Protein AF-A0A9W6ETC2-F1 (afdb_monomer)

Sequence (173 aa):
MNNAYLINWLELVKLFLMQAMRKPNNKAFLSVMLRPLELLHLDFLNFRANSIYRVKHNSQIVYMEAMLNDLFDPLERRIRIVNTEFKQPVYFYEPLENREVYHYEPEDNDPVHYYEPDDIVGDGVDFSVCVPPQLQPEGETAETAILTRMRGEIDYYKLYSKNYNILWVQVNN

Radius of gyration: 28.39 Å; Cα contacts (8 Å, |Δi|>4): 135; chains: 1; bounding box: 71×38×88 Å

Structure (mmCIF, N/CA/C/O backbone):
data_AF-A0A9W6ETC2-F1
#
_entry.id   AF-A0A9W6ETC2-F1
#
loop_
_atom_site.group_PDB
_atom_site.id
_atom_site.type_symbol
_atom_site.label_atom_id
_atom_site.label_alt_id
_atom_site.label_comp_id
_atom_site.label_asym_id
_atom_site.label_entity_id
_atom_site.label_seq_id
_atom_site.pdbx_PDB_ins_code
_atom_site.Cartn_x
_atom_site.Cartn_y
_atom_site.Cartn_z
_atom_site.occupancy
_atom_site.B_iso_or_equiv
_atom_site.auth_seq_id
_atom_site.auth_comp_id
_atom_site.auth_asym_id
_atom_site.auth_atom_id
_atom_site.pdbx_PDB_model_num
ATOM 1 N N . MET A 1 1 ? -12.998 -20.829 12.710 1.00 45.88 1 MET A N 1
ATOM 2 C CA . MET A 1 1 ? -12.210 -20.373 13.881 1.00 45.88 1 MET A CA 1
ATOM 3 C C . MET A 1 1 ? -11.884 -18.872 13.770 1.00 45.88 1 MET A C 1
ATOM 5 O O . MET A 1 1 ? -10.722 -18.525 13.648 1.00 45.88 1 MET A O 1
ATOM 9 N N . ASN A 1 2 ? -12.875 -17.964 13.785 1.00 59.72 2 ASN A N 1
ATO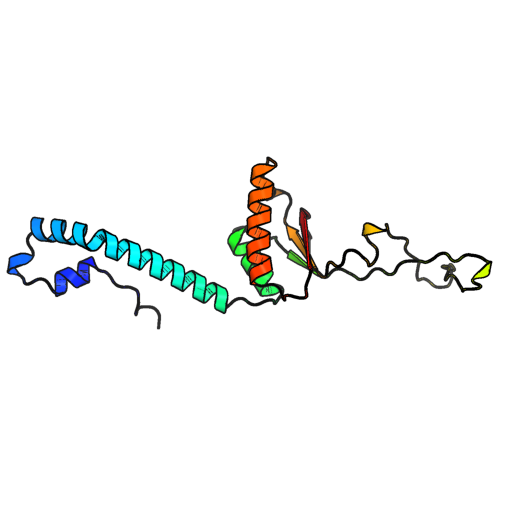M 10 C CA . ASN A 1 2 ? -12.628 -16.513 13.599 1.00 59.72 2 ASN A CA 1
ATOM 11 C C . ASN A 1 2 ? -13.217 -15.596 14.688 1.00 59.72 2 ASN A C 1
ATOM 13 O O . ASN A 1 2 ? -12.956 -14.399 14.662 1.00 59.72 2 ASN A O 1
ATOM 17 N N . ASN A 1 3 ? -13.944 -16.127 15.676 1.00 71.06 3 ASN A N 1
ATOM 18 C CA . ASN A 1 3 ? -14.681 -15.282 16.629 1.00 71.06 3 ASN A CA 1
ATOM 19 C C . ASN A 1 3 ? -13.974 -15.087 17.978 1.00 71.06 3 ASN A C 1
ATOM 21 O O . ASN A 1 3 ? -14.470 -14.335 18.804 1.00 71.06 3 ASN A O 1
ATOM 25 N N . ALA A 1 4 ? -12.823 -15.728 18.212 1.00 81.00 4 ALA A N 1
ATOM 26 C CA . ALA A 1 4 ? -12.145 -15.682 19.513 1.00 81.00 4 ALA A CA 1
ATOM 27 C C . ALA A 1 4 ? -11.726 -14.260 19.938 1.00 81.00 4 ALA A C 1
ATOM 29 O O . ALA A 1 4 ? -11.680 -13.967 21.126 1.00 81.00 4 ALA A O 1
ATOM 30 N N . TYR A 1 5 ? -11.452 -13.382 18.968 1.00 85.50 5 TYR A N 1
ATOM 31 C CA . TYR A 1 5 ? -11.037 -11.996 19.207 1.00 85.50 5 TYR A CA 1
ATOM 32 C C . TYR A 1 5 ? -12.173 -10.984 18.994 1.00 85.50 5 TYR A C 1
ATOM 34 O O . TYR A 1 5 ? -11.980 -9.797 19.204 1.00 85.50 5 TYR A O 1
ATOM 42 N N . LEU A 1 6 ? -13.370 -11.415 18.585 1.00 87.19 6 LEU A N 1
ATOM 43 C CA . LEU A 1 6 ? -14.512 -10.514 18.403 1.00 87.19 6 LEU A CA 1
ATOM 44 C C . LEU A 1 6 ?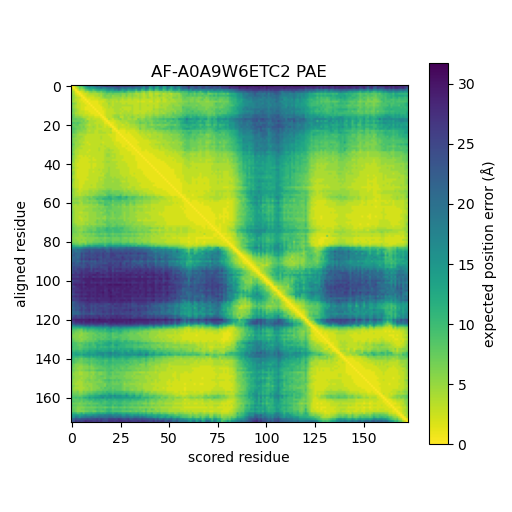 -15.240 -10.345 19.738 1.00 87.19 6 LEU A C 1
ATOM 46 O O . LEU A 1 6 ? -16.249 -10.991 20.010 1.00 87.19 6 LEU A O 1
ATOM 50 N N . ILE A 1 7 ? -14.676 -9.495 20.592 1.00 87.31 7 ILE A N 1
ATOM 51 C CA . ILE A 1 7 ? -15.168 -9.241 21.949 1.00 87.31 7 ILE A CA 1
ATOM 52 C C . ILE A 1 7 ? -15.996 -7.955 21.972 1.00 87.31 7 ILE A C 1
ATOM 54 O O . ILE A 1 7 ? -15.487 -6.871 21.684 1.00 87.31 7 ILE A O 1
ATOM 58 N N . ASN A 1 8 ? -17.259 -8.068 22.388 1.00 89.06 8 ASN A N 1
ATOM 59 C CA . ASN A 1 8 ? -18.095 -6.920 22.722 1.00 89.06 8 ASN A CA 1
ATOM 60 C C . ASN A 1 8 ? -17.873 -6.522 24.191 1.00 89.06 8 ASN A C 1
ATOM 62 O O . ASN A 1 8 ? -18.449 -7.114 25.108 1.00 89.06 8 ASN A O 1
ATOM 66 N N . TRP A 1 9 ? -17.029 -5.512 24.418 1.00 88.19 9 TRP A N 1
ATOM 67 C CA . TRP A 1 9 ? -16.649 -5.059 25.761 1.00 88.19 9 TRP A CA 1
ATOM 68 C C . TRP A 1 9 ? -17.837 -4.565 26.597 1.00 88.19 9 TRP A C 1
ATOM 70 O O . TRP A 1 9 ? -17.897 -4.828 27.800 1.00 88.19 9 TRP A O 1
ATOM 80 N N . LEU A 1 10 ? -18.823 -3.910 25.976 1.00 85.94 10 LEU A N 1
ATOM 81 C CA . LEU A 1 10 ? -20.012 -3.418 26.678 1.00 85.94 10 LEU A CA 1
ATOM 82 C C . LEU A 1 10 ? -20.909 -4.559 27.164 1.00 85.94 10 LEU A C 1
ATOM 84 O O . LEU A 1 10 ? -21.476 -4.479 28.255 1.00 85.94 10 LEU A O 1
ATOM 88 N N . GLU A 1 11 ? -21.066 -5.616 26.370 1.00 87.56 11 GLU A N 1
ATOM 89 C CA . GLU A 1 11 ? -21.804 -6.812 26.790 1.00 87.56 11 GLU A CA 1
ATOM 90 C C . GLU A 1 11 ? -21.058 -7.585 27.870 1.00 87.56 11 GLU A C 1
ATOM 92 O O . GLU A 1 11 ? -21.662 -7.976 28.870 1.00 87.56 11 GLU A O 1
ATOM 97 N N . LEU A 1 12 ? -19.741 -7.714 27.723 1.00 88.25 12 LEU A N 1
ATOM 98 C CA . LEU A 1 12 ? -18.886 -8.369 28.702 1.00 88.25 12 LEU A CA 1
ATOM 99 C C . LEU A 1 12 ? -19.005 -7.702 30.082 1.00 88.25 12 LEU A C 1
ATOM 101 O O . LEU A 1 12 ? -19.266 -8.371 31.081 1.00 88.25 12 LEU A O 1
ATOM 105 N N . VAL A 1 13 ? -18.933 -6.371 30.148 1.00 87.44 13 VAL A N 1
ATOM 106 C CA . VAL A 1 13 ? -19.087 -5.650 31.420 1.00 87.44 13 VAL A CA 1
ATOM 107 C C . VAL A 1 13 ? -20.505 -5.749 31.986 1.00 87.44 13 VAL A C 1
ATOM 109 O O . VAL A 1 13 ? -20.666 -5.867 33.200 1.00 87.44 13 VAL A O 1
ATOM 112 N N . LYS A 1 14 ? -21.549 -5.792 31.147 1.00 84.56 14 LYS A N 1
ATOM 113 C CA . LYS A 1 14 ? -22.926 -6.050 31.618 1.00 84.56 14 LYS A CA 1
ATOM 114 C C . LYS A 1 14 ? -23.069 -7.428 32.271 1.00 84.56 14 LYS A C 1
ATOM 116 O O . LYS A 1 14 ? -23.809 -7.533 33.252 1.00 84.56 14 LYS A O 1
ATOM 121 N N . LEU A 1 15 ? -22.391 -8.451 31.745 1.00 88.38 15 LEU A N 1
ATOM 122 C CA . LEU A 1 15 ? -22.406 -9.806 32.303 1.00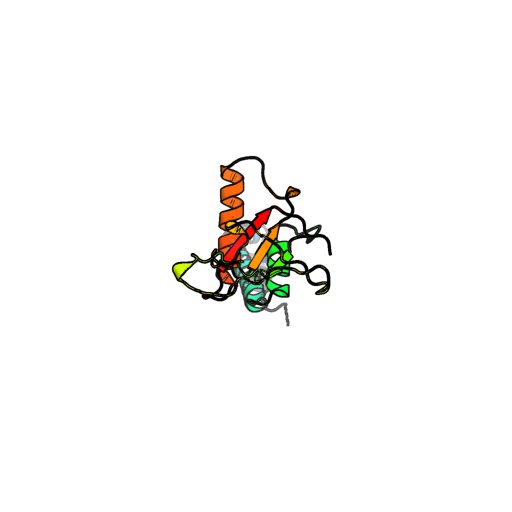 88.38 15 LEU A CA 1
ATOM 123 C C . LEU A 1 15 ? -21.742 -9.850 33.685 1.00 88.38 15 LEU A C 1
ATOM 125 O O . LEU A 1 15 ? -22.309 -10.439 34.603 1.00 88.38 15 LEU A O 1
ATOM 129 N N . PHE A 1 16 ? -20.608 -9.165 33.857 1.00 86.88 16 PHE A N 1
ATOM 130 C CA . PHE A 1 16 ? -19.895 -9.102 35.139 1.00 86.88 16 PHE A CA 1
ATOM 131 C C . PHE A 1 16 ? -20.530 -8.151 36.168 1.00 86.88 16 PHE A C 1
ATOM 133 O O . PHE A 1 16 ? -20.316 -8.298 37.370 1.00 86.88 16 PHE A O 1
ATOM 140 N N . LEU A 1 17 ? -21.345 -7.187 35.732 1.00 87.50 17 LEU A N 1
ATOM 141 C CA . LEU A 1 17 ? -22.083 -6.295 36.625 1.00 87.50 17 LEU A CA 1
ATOM 142 C C . LEU A 1 17 ? -23.211 -7.029 37.356 1.00 87.50 17 LEU A C 1
ATOM 144 O O . LEU A 1 17 ? -24.160 -7.521 36.734 1.00 87.50 17 LEU A O 1
ATOM 148 N N . MET A 1 18 ? -23.184 -6.969 38.689 1.00 87.31 18 MET A N 1
ATOM 149 C CA . MET A 1 18 ? -24.320 -7.348 39.535 1.00 87.31 18 MET A CA 1
ATOM 150 C C . MET A 1 18 ? -25.576 -6.538 39.183 1.00 87.31 18 MET A C 1
ATOM 152 O O . MET A 1 18 ? -25.494 -5.346 38.873 1.00 87.31 18 MET A O 1
ATOM 156 N N . GLN A 1 19 ? -26.755 -7.159 39.302 1.00 84.06 19 GLN A N 1
ATOM 157 C CA . GLN A 1 19 ? -28.049 -6.575 38.912 1.00 84.06 19 GLN A CA 1
ATOM 158 C C . GLN A 1 19 ? -28.283 -5.174 39.509 1.00 84.06 19 GLN A C 1
ATOM 160 O O . GLN A 1 19 ? -28.705 -4.262 38.798 1.00 84.06 19 GLN A O 1
ATOM 165 N N . ALA A 1 20 ? -27.941 -4.978 40.787 1.00 86.56 20 ALA A N 1
ATOM 166 C CA . ALA A 1 20 ? -28.136 -3.720 41.512 1.00 86.56 20 ALA A CA 1
ATOM 167 C C . ALA A 1 20 ? -27.351 -2.530 40.922 1.00 86.56 20 ALA A C 1
ATOM 169 O O . ALA A 1 20 ? -27.777 -1.379 41.040 1.00 86.56 20 ALA A O 1
ATOM 170 N N . MET A 1 21 ? -26.223 -2.797 40.255 1.00 85.00 21 MET A N 1
ATOM 171 C CA . MET A 1 21 ? -25.346 -1.778 39.672 1.00 85.00 21 MET A CA 1
ATOM 172 C C . MET A 1 21 ? -25.664 -1.476 38.201 1.00 85.00 21 MET A C 1
ATOM 174 O O . MET A 1 21 ? -25.069 -0.562 37.636 1.00 85.00 21 MET A O 1
ATOM 178 N N . ARG A 1 22 ? -26.634 -2.165 37.577 1.00 85.94 22 ARG A N 1
ATOM 179 C CA . ARG A 1 22 ? -27.013 -2.001 36.155 1.00 85.94 22 ARG A CA 1
ATOM 180 C C . ARG A 1 22 ? -27.877 -0.760 35.874 1.00 85.94 22 ARG A C 1
ATOM 182 O O . ARG A 1 22 ? -28.672 -0.757 34.929 1.00 85.94 22 ARG A O 1
ATOM 189 N N . LYS A 1 23 ? -27.716 0.300 36.667 1.00 88.88 23 LYS A N 1
ATOM 190 C CA . LYS A 1 23 ? -28.386 1.595 36.480 1.00 88.88 23 LYS A CA 1
ATOM 191 C C . LYS A 1 23 ? -27.779 2.352 35.285 1.00 88.88 23 LYS A C 1
ATOM 193 O O . LYS A 1 23 ? -26.599 2.148 34.991 1.00 88.88 23 LYS A O 1
ATOM 198 N N . PRO A 1 24 ? -28.544 3.220 34.596 1.00 88.25 24 PRO A N 1
ATOM 199 C CA . PRO A 1 24 ? -28.069 3.920 33.397 1.00 88.25 24 PRO A CA 1
ATOM 200 C C . PRO A 1 24 ? -26.800 4.748 33.649 1.00 88.25 24 PRO A C 1
ATOM 202 O O . PRO A 1 24 ? -25.858 4.653 32.868 1.00 88.25 24 PRO A O 1
ATOM 205 N N . ASN A 1 25 ? -26.715 5.455 34.779 1.00 90.56 25 ASN A N 1
ATOM 206 C CA . ASN A 1 25 ? -25.550 6.283 35.118 1.00 90.56 25 ASN A CA 1
ATOM 207 C C . ASN A 1 25 ? -24.265 5.453 35.270 1.00 90.56 25 ASN A C 1
ATOM 209 O O . ASN A 1 25 ? -23.228 5.807 34.719 1.00 90.56 25 ASN A O 1
ATOM 213 N N . ASN A 1 26 ? -24.344 4.310 35.957 1.00 89.00 26 ASN A N 1
ATOM 214 C CA . ASN A 1 26 ? -23.193 3.423 36.146 1.00 89.00 26 ASN A CA 1
ATOM 215 C C . ASN A 1 26 ? -22.734 2.808 34.820 1.00 89.00 26 ASN A C 1
ATOM 217 O O . ASN A 1 26 ? -21.537 2.664 34.592 1.00 89.00 26 ASN A O 1
ATOM 221 N N . LYS A 1 27 ? -23.677 2.471 33.928 1.00 85.94 27 LYS A N 1
ATOM 222 C CA . LYS A 1 27 ? -23.353 1.983 32.580 1.00 85.94 27 LYS A CA 1
ATOM 223 C C . LYS A 1 27 ? -22.621 3.047 31.765 1.00 85.94 27 LYS A C 1
ATOM 225 O O . LYS A 1 27 ? -21.616 2.720 31.149 1.00 85.94 27 LYS A O 1
ATOM 230 N N . ALA A 1 28 ? -23.096 4.293 31.797 1.00 89.19 28 ALA A N 1
ATOM 231 C CA . ALA A 1 28 ? -22.462 5.408 31.095 1.00 89.19 28 ALA A CA 1
ATOM 232 C C . ALA A 1 28 ? -21.046 5.692 31.629 1.00 89.19 28 ALA A C 1
ATOM 234 O O . ALA A 1 28 ? -20.104 5.852 30.856 1.00 89.19 28 ALA A O 1
ATOM 235 N N . PHE A 1 29 ? -20.871 5.677 32.952 1.00 90.62 29 PHE A N 1
ATOM 236 C CA . PHE A 1 29 ? -19.559 5.841 33.575 1.00 90.62 29 PHE A CA 1
ATOM 237 C C . PHE A 1 29 ? -18.578 4.739 33.149 1.00 90.62 29 PHE A C 1
ATOM 239 O O . PHE A 1 29 ? -17.467 5.024 32.704 1.00 90.62 29 PHE A O 1
ATOM 246 N N . LEU A 1 30 ? -19.015 3.478 33.201 1.00 89.75 30 LEU A N 1
ATOM 247 C CA . LEU A 1 30 ? -18.191 2.345 32.784 1.00 89.75 30 LEU A CA 1
ATOM 248 C C . LEU A 1 30 ? -17.892 2.360 31.282 1.00 89.75 30 LEU A C 1
ATOM 250 O O . LEU A 1 30 ? -16.773 2.034 30.905 1.00 89.75 30 LEU A O 1
ATOM 254 N N . SER A 1 31 ? -18.825 2.786 30.423 1.00 87.75 31 SER A N 1
ATOM 255 C CA . SER A 1 31 ? -18.533 2.915 28.988 1.00 87.75 31 SER A CA 1
ATOM 256 C C . SER A 1 31 ? -17.441 3.945 28.707 1.00 87.75 31 SER A C 1
ATOM 258 O O . SER A 1 31 ? -16.598 3.714 27.847 1.00 87.75 31 SER A O 1
ATOM 260 N N . VAL A 1 32 ? -17.399 5.048 29.464 1.00 92.50 32 VAL A N 1
ATOM 261 C CA . VAL A 1 32 ? -16.324 6.043 29.330 1.00 92.50 32 VAL A CA 1
ATOM 262 C C . VAL A 1 32 ? -14.986 5.458 29.791 1.00 92.50 32 VAL A C 1
ATOM 264 O O . VAL A 1 32 ? -13.984 5.624 29.103 1.00 92.50 32 VAL A O 1
ATOM 267 N N . MET A 1 33 ? -14.968 4.714 30.901 1.00 90.62 33 MET A N 1
ATOM 268 C CA . MET A 1 33 ? -13.752 4.044 31.387 1.00 90.62 33 MET A CA 1
ATOM 269 C C . MET A 1 33 ? -13.232 2.957 30.438 1.00 90.62 33 MET A C 1
ATOM 271 O O . MET A 1 33 ? -12.024 2.764 30.333 1.00 90.62 33 MET A O 1
ATOM 275 N N . LEU A 1 34 ? -14.125 2.253 29.740 1.00 91.81 34 LEU A N 1
ATOM 276 C CA . LEU A 1 34 ? -13.765 1.200 28.785 1.00 91.81 34 LEU A CA 1
ATOM 277 C C . LEU A 1 34 ? -13.357 1.742 27.419 1.00 91.81 34 LEU A C 1
ATOM 279 O O . LEU A 1 34 ? -12.724 1.021 26.654 1.00 91.81 34 LEU A O 1
ATOM 283 N N . ARG A 1 35 ? -13.678 2.998 27.101 1.00 91.88 35 ARG A N 1
ATOM 284 C CA . ARG A 1 35 ? -13.363 3.598 25.805 1.00 91.88 35 ARG A CA 1
ATOM 285 C C . ARG A 1 35 ? -11.902 3.410 25.356 1.00 91.88 35 ARG A C 1
ATOM 287 O O . ARG A 1 35 ? -11.715 2.978 24.221 1.00 91.88 35 ARG A O 1
ATOM 294 N N . PRO A 1 36 ? -10.866 3.681 26.176 1.00 94.31 36 PRO A N 1
ATOM 295 C CA . PRO A 1 36 ? -9.482 3.434 25.765 1.00 94.31 36 PRO A CA 1
ATOM 296 C C . PRO A 1 36 ? -9.194 1.952 25.481 1.00 94.31 36 PRO A C 1
ATOM 298 O O . PRO A 1 36 ? -8.432 1.649 24.568 1.00 94.31 36 PRO A O 1
ATOM 301 N N . LEU A 1 37 ? -9.828 1.029 26.212 1.00 93.12 37 LEU A N 1
ATOM 302 C CA . LEU A 1 37 ? -9.692 -0.409 25.974 1.00 93.12 37 LEU A CA 1
ATOM 303 C C . LEU A 1 37 ? -10.337 -0.825 24.645 1.00 93.12 37 LEU A C 1
ATOM 305 O O . LEU A 1 37 ? -9.772 -1.637 23.919 1.00 93.12 37 LEU A O 1
ATOM 309 N N . GLU A 1 38 ? -11.496 -0.256 24.306 1.00 92.31 38 GLU A N 1
ATOM 310 C CA . GLU A 1 38 ? -12.138 -0.478 23.006 1.00 92.31 38 GLU A CA 1
ATOM 311 C C . GLU A 1 38 ? -11.252 -0.002 21.855 1.00 92.31 38 GLU A C 1
ATOM 313 O O . GLU A 1 38 ? -11.090 -0.730 20.880 1.00 92.31 38 GLU A O 1
ATOM 318 N N . LEU A 1 39 ? -10.656 1.189 21.979 1.00 94.25 39 LEU A N 1
ATOM 319 C CA . LEU A 1 39 ? -9.746 1.728 20.967 1.00 94.25 39 LEU A CA 1
ATOM 320 C C . LEU A 1 39 ? -8.518 0.829 20.793 1.00 94.25 39 LEU A C 1
ATOM 322 O O . LEU A 1 39 ? -8.232 0.404 19.678 1.00 94.25 39 LEU A O 1
ATOM 326 N N . LEU A 1 40 ? -7.871 0.436 21.894 1.00 95.56 40 LEU A N 1
ATOM 327 C CA . LEU A 1 40 ? -6.721 -0.469 21.851 1.00 95.56 40 LEU A CA 1
ATOM 328 C C . LEU A 1 40 ? -7.085 -1.838 21.260 1.00 95.56 40 LEU A C 1
ATOM 330 O O . LEU A 1 40 ? -6.288 -2.449 20.550 1.00 95.56 40 LEU A O 1
ATOM 334 N N . HIS A 1 41 ? -8.299 -2.326 21.521 1.00 94.50 41 HIS A N 1
ATOM 335 C CA . HIS A 1 41 ? -8.778 -3.561 20.914 1.00 94.50 41 HIS A CA 1
ATOM 336 C C . HIS A 1 41 ? -8.991 -3.415 19.399 1.00 94.50 41 HIS A C 1
ATOM 338 O O . HIS A 1 41 ? -8.618 -4.317 18.650 1.00 94.50 41 HIS A O 1
ATOM 344 N N . LEU A 1 42 ? -9.540 -2.293 18.928 1.00 93.81 42 LEU A N 1
ATOM 345 C CA . LEU A 1 42 ? -9.666 -2.018 17.493 1.00 93.81 42 LEU A CA 1
ATOM 346 C C . LEU A 1 42 ? -8.292 -1.945 16.817 1.00 93.81 42 LEU A C 1
ATOM 348 O O . LEU A 1 42 ? -8.096 -2.571 15.775 1.00 93.81 42 LEU A O 1
ATOM 352 N N . ASP A 1 43 ? -7.327 -1.269 17.440 1.00 95.75 43 ASP A N 1
ATOM 353 C CA . ASP A 1 43 ? -5.948 -1.200 16.947 1.00 95.75 43 ASP A CA 1
ATOM 354 C C . ASP A 1 43 ? -5.311 -2.591 16.872 1.00 95.75 43 ASP A C 1
ATOM 356 O O . ASP A 1 43 ? -4.695 -2.944 15.866 1.00 95.75 43 ASP A O 1
ATOM 360 N N . PHE A 1 44 ? -5.528 -3.429 17.891 1.00 94.94 44 PHE A N 1
ATOM 361 C CA . PHE A 1 44 ? -5.090 -4.823 17.883 1.00 94.94 44 PHE A CA 1
ATOM 362 C C . PHE A 1 44 ? -5.724 -5.631 16.743 1.00 94.94 44 PHE A C 1
ATOM 364 O O . PHE A 1 44 ? -5.026 -6.391 16.069 1.00 94.94 44 PHE A O 1
ATOM 371 N N . LEU A 1 45 ? -7.031 -5.487 16.503 1.00 94.38 45 LEU A N 1
ATOM 372 C CA . LEU A 1 45 ? -7.719 -6.201 15.424 1.00 94.38 45 LEU A CA 1
ATOM 373 C C . LEU A 1 45 ? -7.194 -5.776 14.049 1.00 94.38 45 LEU A C 1
ATOM 375 O O . LEU A 1 45 ? -6.945 -6.642 13.207 1.00 94.38 45 LEU A O 1
ATOM 379 N N . ASN A 1 46 ? -6.965 -4.476 13.850 1.00 94.81 46 ASN A N 1
ATOM 380 C CA . ASN A 1 46 ? -6.363 -3.933 12.634 1.00 94.81 46 ASN A CA 1
ATOM 381 C C . ASN A 1 46 ? -4.934 -4.450 12.445 1.00 94.81 46 ASN A C 1
ATOM 383 O O . ASN A 1 46 ? -4.597 -4.964 11.378 1.00 94.81 46 ASN A O 1
ATOM 387 N N . PHE A 1 47 ? -4.107 -4.394 13.494 1.00 95.25 47 PHE A N 1
ATOM 388 C CA . PHE A 1 47 ? -2.752 -4.940 13.474 1.00 95.25 47 PHE A CA 1
ATOM 389 C C . PHE A 1 47 ? -2.763 -6.423 13.103 1.00 95.25 47 PHE A C 1
ATOM 391 O O . PHE A 1 47 ? -2.073 -6.828 12.175 1.00 95.25 47 PHE A O 1
ATOM 398 N N . ARG A 1 48 ? -3.613 -7.224 13.754 1.00 94.00 48 ARG A N 1
ATOM 399 C CA . ARG A 1 48 ? -3.753 -8.655 13.473 1.00 94.00 48 ARG A CA 1
ATOM 400 C C . ARG A 1 48 ? -4.171 -8.915 12.028 1.00 94.00 48 ARG A C 1
ATOM 402 O O . ARG A 1 48 ? -3.607 -9.806 11.396 1.00 94.00 48 ARG A O 1
ATOM 409 N N . ALA A 1 49 ? -5.161 -8.186 11.513 1.00 93.38 49 ALA A N 1
ATOM 410 C CA . ALA A 1 49 ? -5.608 -8.328 10.129 1.00 93.38 49 ALA A CA 1
ATOM 411 C C . ALA A 1 49 ? -4.460 -8.038 9.149 1.00 93.38 49 ALA A C 1
ATOM 413 O O . ALA A 1 49 ? -4.188 -8.859 8.272 1.00 93.38 49 ALA A O 1
ATOM 414 N N . ASN A 1 50 ? -3.721 -6.950 9.378 1.00 93.69 50 ASN A N 1
ATOM 415 C CA . ASN A 1 50 ? -2.558 -6.568 8.580 1.00 93.69 50 ASN A CA 1
ATOM 416 C C . ASN A 1 50 ? -1.412 -7.586 8.688 1.00 93.69 50 ASN A C 1
ATOM 418 O O . ASN A 1 50 ? -0.801 -7.932 7.682 1.00 93.69 50 ASN A O 1
ATOM 422 N N . SER A 1 51 ? -1.129 -8.120 9.880 1.00 94.62 51 SER A N 1
ATOM 423 C CA . SER A 1 51 ? -0.106 -9.156 10.068 1.00 94.62 51 SER A CA 1
ATOM 424 C C . SER A 1 51 ? -0.469 -10.449 9.342 1.00 94.62 51 SER A C 1
ATOM 426 O O . SER A 1 51 ? 0.378 -11.038 8.680 1.00 94.62 51 SER A O 1
ATOM 428 N N . ILE A 1 52 ? -1.728 -10.889 9.429 1.00 94.44 52 ILE A N 1
ATOM 429 C CA . ILE A 1 52 ? -2.194 -12.084 8.713 1.00 94.44 52 ILE A CA 1
ATOM 430 C C . ILE A 1 52 ? -2.111 -11.863 7.204 1.00 94.44 52 ILE A C 1
ATOM 432 O O . ILE A 1 52 ? -1.706 -12.774 6.486 1.00 94.44 52 ILE A O 1
ATOM 436 N N . TYR A 1 53 ? -2.482 -10.674 6.728 1.00 94.81 53 TYR A N 1
ATOM 437 C CA . TYR A 1 53 ? -2.333 -10.309 5.325 1.00 94.81 53 TYR A CA 1
ATOM 438 C C . TYR A 1 53 ? -0.867 -10.409 4.891 1.00 94.81 53 TYR A C 1
ATOM 440 O O . TYR A 1 53 ? -0.571 -11.135 3.947 1.00 94.81 53 TYR A O 1
ATOM 448 N N . ARG A 1 54 ? 0.057 -9.793 5.638 1.00 93.56 54 ARG A N 1
ATOM 449 C CA . ARG A 1 54 ? 1.503 -9.839 5.366 1.00 93.56 54 ARG A CA 1
ATOM 450 C C . ARG A 1 54 ? 2.057 -11.258 5.323 1.00 93.56 54 ARG A C 1
ATOM 452 O O . ARG A 1 54 ? 2.790 -11.586 4.409 1.00 93.56 54 ARG A O 1
ATOM 459 N N . VAL A 1 55 ? 1.672 -12.118 6.265 1.00 93.31 55 VAL A N 1
ATOM 460 C CA . VAL A 1 55 ? 2.136 -13.519 6.307 1.00 93.31 55 VAL A CA 1
ATOM 461 C C . VAL A 1 55 ? 1.604 -14.346 5.131 1.00 93.31 55 VAL A C 1
ATOM 463 O O . VAL A 1 55 ? 2.238 -15.316 4.722 1.00 93.31 55 VAL A O 1
ATOM 466 N N . LYS A 1 56 ? 0.437 -13.990 4.584 1.00 94.00 56 LYS A N 1
ATOM 467 C CA . LYS A 1 56 ? -0.153 -14.679 3.428 1.00 94.00 56 LYS A CA 1
ATOM 468 C C . LYS A 1 56 ? 0.466 -14.274 2.090 1.00 94.00 56 LYS A C 1
ATOM 470 O O . LYS A 1 56 ? 0.331 -15.038 1.140 1.00 94.00 56 LYS A O 1
ATOM 475 N N . HIS A 1 57 ? 1.105 -13.110 2.013 1.00 94.12 57 HIS A N 1
ATOM 476 C CA . HIS A 1 57 ? 1.738 -12.609 0.795 1.00 94.12 57 HIS A CA 1
ATOM 477 C C . HIS A 1 57 ? 3.248 -12.841 0.866 1.00 94.12 57 HIS A C 1
ATOM 479 O O . HIS A 1 57 ? 3.871 -12.697 1.914 1.00 94.12 57 HIS A O 1
ATOM 485 N N . ASN A 1 58 ? 3.845 -13.229 -0.255 1.00 92.62 58 ASN A N 1
ATOM 486 C CA . ASN A 1 58 ? 5.285 -13.440 -0.373 1.00 92.62 58 ASN A CA 1
ATOM 487 C C . ASN A 1 58 ? 5.826 -12.692 -1.605 1.00 92.62 58 ASN A C 1
ATOM 489 O O . ASN A 1 58 ? 5.102 -11.928 -2.239 1.00 92.62 58 ASN A O 1
ATOM 493 N N . SER A 1 59 ? 7.093 -12.930 -1.947 1.00 92.75 59 SER A N 1
ATOM 494 C CA . SER A 1 59 ? 7.791 -12.282 -3.064 1.00 92.75 59 SER A CA 1
ATOM 495 C C . SER A 1 59 ? 7.374 -12.761 -4.462 1.00 92.75 59 SER A C 1
ATOM 497 O O . SER A 1 59 ? 8.005 -12.386 -5.449 1.00 92.75 59 SER A O 1
ATOM 499 N N . GLN A 1 60 ? 6.367 -13.631 -4.587 1.00 93.44 60 GLN A N 1
ATOM 500 C CA . GLN A 1 60 ? 5.883 -14.056 -5.899 1.00 93.44 60 GLN A CA 1
ATOM 501 C C . GLN A 1 60 ? 5.100 -12.922 -6.565 1.00 93.44 60 GLN A C 1
ATOM 503 O O . GLN A 1 60 ? 4.318 -12.226 -5.914 1.00 93.44 60 GLN A O 1
ATOM 508 N N . ILE A 1 61 ? 5.253 -12.819 -7.887 1.00 93.12 61 ILE A N 1
ATOM 509 C CA . ILE A 1 61 ? 4.651 -11.779 -8.734 1.00 93.12 61 ILE A CA 1
ATOM 510 C C . ILE A 1 61 ? 3.154 -11.621 -8.451 1.00 93.12 61 ILE A C 1
ATOM 512 O O . ILE A 1 61 ? 2.713 -10.529 -8.121 1.00 93.12 61 ILE A O 1
ATOM 516 N N . VAL A 1 62 ? 2.393 -12.721 -8.460 1.00 93.81 62 VAL A N 1
ATOM 517 C CA . VAL A 1 62 ? 0.934 -12.700 -8.251 1.00 93.81 62 VAL A CA 1
ATOM 518 C 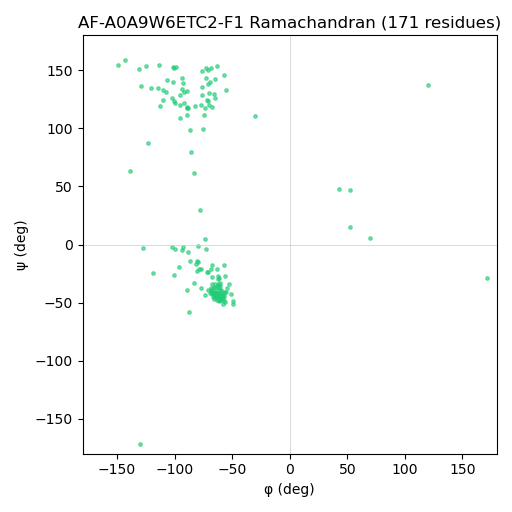C . VAL A 1 62 ? 0.541 -12.055 -6.916 1.00 93.81 62 VAL A C 1
ATOM 520 O O . VAL A 1 62 ? -0.421 -11.292 -6.857 1.00 93.81 62 VAL A O 1
ATOM 523 N N . TYR A 1 63 ? 1.277 -12.337 -5.836 1.00 95.44 63 TYR A N 1
ATOM 524 C CA . TYR A 1 63 ? 0.978 -11.771 -4.519 1.00 95.44 63 TYR A CA 1
ATOM 525 C C . TYR A 1 63 ? 1.427 -10.316 -4.403 1.00 95.44 63 TYR A C 1
ATOM 527 O O . TYR A 1 63 ? 0.714 -9.512 -3.808 1.00 95.44 63 TYR A O 1
ATOM 535 N N . MET A 1 64 ? 2.568 -9.958 -4.991 1.00 94.75 64 MET A N 1
ATOM 536 C CA . MET A 1 64 ? 3.019 -8.567 -5.030 1.00 94.75 64 MET A CA 1
ATOM 537 C C . MET A 1 64 ? 2.072 -7.695 -5.860 1.00 94.75 64 MET A C 1
ATOM 539 O O . MET A 1 64 ? 1.680 -6.623 -5.409 1.00 94.75 64 MET A O 1
ATOM 543 N N . GLU A 1 65 ? 1.630 -8.173 -7.024 1.00 95.12 65 GLU A N 1
ATOM 544 C CA . GLU A 1 65 ? 0.611 -7.505 -7.834 1.00 95.12 65 GLU A CA 1
ATOM 545 C C . GLU A 1 65 ? -0.710 -7.381 -7.077 1.00 95.12 65 GLU A C 1
ATOM 547 O O . GLU A 1 65 ? -1.313 -6.309 -7.069 1.00 95.12 65 GLU A O 1
ATOM 552 N N . ALA A 1 66 ? -1.171 -8.450 -6.418 1.00 95.12 66 ALA A N 1
ATOM 553 C CA . ALA A 1 66 ? -2.394 -8.399 -5.625 1.00 95.12 66 ALA A CA 1
ATOM 554 C C . ALA A 1 66 ? -2.306 -7.339 -4.520 1.00 95.12 66 ALA A C 1
ATOM 556 O O . ALA A 1 66 ? -3.232 -6.545 -4.378 1.00 95.12 66 ALA A O 1
ATOM 557 N N . MET A 1 67 ? -1.176 -7.281 -3.814 1.00 95.75 67 MET A N 1
ATOM 558 C CA . MET A 1 67 ? -0.921 -6.314 -2.750 1.00 95.75 67 MET A CA 1
ATOM 559 C C . MET A 1 67 ? -0.867 -4.872 -3.249 1.00 95.75 67 MET A C 1
ATOM 561 O O . MET A 1 67 ? -1.516 -4.000 -2.670 1.00 95.75 67 MET A O 1
ATOM 565 N N . LEU A 1 68 ? -0.168 -4.614 -4.354 1.00 95.50 68 LEU A N 1
ATOM 566 C CA . LEU A 1 68 ? -0.122 -3.279 -4.949 1.00 95.50 68 LEU A CA 1
ATOM 567 C C . LEU A 1 68 ? -1.509 -2.830 -5.417 1.00 95.50 68 LEU A C 1
ATOM 569 O O . LEU A 1 68 ? -1.906 -1.692 -5.173 1.00 95.50 68 LEU A O 1
ATOM 573 N N . ASN A 1 69 ? -2.275 -3.729 -6.032 1.00 96.19 69 ASN A N 1
ATOM 574 C CA . ASN A 1 69 ? -3.634 -3.425 -6.462 1.00 96.19 69 ASN A CA 1
ATOM 575 C C . ASN A 1 69 ? -4.574 -3.185 -5.273 1.00 96.19 69 ASN A C 1
ATOM 577 O O . ASN A 1 69 ? -5.335 -2.228 -5.300 1.00 96.19 69 ASN A O 1
ATOM 581 N N . ASP A 1 70 ? -4.493 -3.974 -4.200 1.00 95.19 70 ASP A N 1
ATOM 582 C CA . ASP A 1 70 ? -5.315 -3.766 -2.998 1.00 95.19 70 ASP A CA 1
ATOM 583 C C . ASP A 1 70 ? -5.067 -2.389 -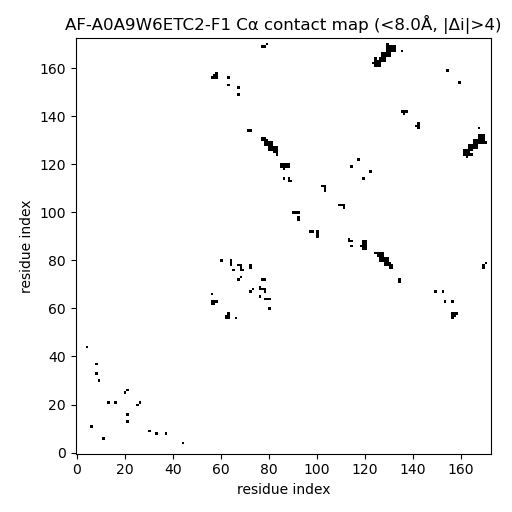2.351 1.00 95.19 70 ASP A C 1
ATOM 585 O O . ASP A 1 70 ? -5.989 -1.792 -1.791 1.00 95.19 70 ASP A O 1
ATOM 589 N N . LEU A 1 71 ? -3.833 -1.877 -2.425 1.00 93.44 71 LEU A N 1
ATOM 590 C CA . LEU A 1 71 ? -3.433 -0.618 -1.793 1.00 93.44 71 LEU A CA 1
ATOM 591 C C . LEU A 1 71 ? -3.634 0.621 -2.674 1.00 93.44 71 LEU A C 1
ATOM 593 O O . LEU A 1 71 ? -3.989 1.675 -2.143 1.00 93.44 71 LEU A O 1
ATOM 597 N N . PHE A 1 72 ? -3.366 0.519 -3.978 1.00 94.25 72 PHE A N 1
ATOM 598 C CA . PHE A 1 72 ? -3.265 1.676 -4.876 1.00 94.25 72 PHE A CA 1
ATOM 599 C C . PHE A 1 72 ? -4.293 1.679 -6.016 1.00 94.25 72 PHE A C 1
ATOM 601 O O . PHE A 1 72 ? -4.640 2.756 -6.490 1.00 94.25 72 PHE A O 1
ATOM 608 N N . ASP A 1 73 ? -4.817 0.521 -6.431 1.00 94.56 73 ASP A N 1
ATOM 609 C CA . ASP A 1 73 ? -5.853 0.414 -7.475 1.00 94.56 73 ASP A CA 1
ATOM 610 C C . ASP A 1 73 ? -6.933 -0.626 -7.108 1.00 94.56 73 ASP A C 1
ATOM 612 O O . ASP A 1 73 ? -7.079 -1.655 -7.779 1.00 94.56 73 ASP A O 1
ATOM 616 N N . PRO A 1 74 ? -7.691 -0.411 -6.012 1.00 93.75 74 PRO A N 1
ATOM 617 C CA . PRO A 1 74 ? -8.583 -1.434 -5.466 1.00 93.75 74 PRO A CA 1
ATOM 618 C C . PRO A 1 74 ? -9.786 -1.741 -6.366 1.00 93.75 74 PRO A C 1
ATOM 620 O O . PRO A 1 74 ? -10.393 -2.803 -6.225 1.00 93.75 74 PRO A O 1
ATOM 623 N N . LEU A 1 75 ? -10.143 -0.822 -7.269 1.00 92.62 75 LEU A N 1
ATOM 624 C CA . LEU A 1 75 ? -11.301 -0.953 -8.152 1.00 92.62 75 LEU A CA 1
ATOM 625 C C . LEU A 1 75 ? -10.945 -1.690 -9.444 1.00 92.62 75 LEU A C 1
ATOM 627 O O . LEU A 1 75 ? -11.550 -2.718 -9.743 1.00 92.62 75 LEU A O 1
ATOM 631 N N . GLU A 1 76 ? -9.974 -1.177 -10.204 1.00 91.38 76 GLU A N 1
ATOM 632 C CA . GLU A 1 76 ? -9.679 -1.678 -11.552 1.00 91.38 76 GLU A CA 1
ATOM 633 C C . GLU A 1 76 ? -8.529 -2.696 -11.569 1.00 91.38 76 GLU A C 1
ATOM 635 O O . GLU A 1 76 ? -8.439 -3.505 -12.493 1.00 91.38 76 GLU A O 1
ATOM 640 N N . ARG A 1 77 ? -7.690 -2.718 -10.524 1.00 93.94 77 ARG A N 1
ATOM 641 C CA . ARG A 1 77 ? -6.603 -3.690 -10.316 1.00 93.94 77 ARG A CA 1
ATOM 642 C C . ARG A 1 77 ? -5.650 -3.826 -11.512 1.00 93.94 77 ARG A C 1
ATOM 644 O O . ARG A 1 77 ? -5.327 -4.942 -11.947 1.00 93.94 77 ARG A O 1
ATOM 651 N N . ARG A 1 78 ? -5.206 -2.699 -12.064 1.00 93.88 78 ARG A N 1
ATOM 652 C CA . ARG A 1 78 ? -4.428 -2.632 -13.312 1.00 93.88 78 ARG A CA 1
ATOM 653 C C . ARG A 1 78 ? -2.912 -2.620 -13.121 1.00 93.88 78 ARG A C 1
ATOM 655 O O . ARG A 1 78 ? -2.196 -2.645 -14.114 1.00 93.88 78 ARG A O 1
ATOM 662 N N . ILE A 1 79 ? -2.406 -2.582 -11.890 1.00 93.75 79 ILE A N 1
ATOM 663 C CA . ILE A 1 79 ? -0.961 -2.600 -11.630 1.00 93.75 79 ILE A CA 1
ATOM 664 C C . ILE A 1 79 ? -0.412 -3.987 -11.967 1.00 93.75 79 ILE A C 1
ATOM 666 O O . ILE A 1 79 ? -0.971 -5.005 -11.530 1.00 93.75 79 ILE A O 1
ATOM 670 N N . ARG A 1 80 ? 0.672 -4.019 -12.746 1.00 93.50 80 ARG A N 1
ATOM 671 C CA . ARG A 1 80 ? 1.333 -5.245 -13.212 1.00 93.50 80 ARG A CA 1
ATOM 672 C C . ARG A 1 80 ? 2.830 -5.191 -12.970 1.00 93.50 80 ARG A C 1
ATOM 674 O O . ARG A 1 80 ? 3.424 -4.117 -12.960 1.00 93.50 80 ARG A O 1
ATOM 681 N N . ILE A 1 81 ? 3.431 -6.355 -12.774 1.00 92.88 81 ILE A N 1
ATOM 682 C CA . ILE A 1 81 ? 4.873 -6.520 -12.644 1.00 92.88 81 ILE A CA 1
ATOM 683 C C . ILE A 1 81 ? 5.357 -7.304 -13.856 1.00 92.88 81 ILE A C 1
ATOM 685 O O . ILE A 1 81 ? 4.961 -8.447 -14.075 1.00 92.88 81 ILE A O 1
ATOM 689 N N . VAL A 1 82 ? 6.233 -6.679 -14.633 1.00 89.88 82 VAL A N 1
ATOM 690 C CA . VAL A 1 82 ? 6.824 -7.268 -15.832 1.00 89.88 82 VAL A CA 1
ATOM 691 C C . VAL A 1 82 ? 8.295 -7.546 -15.546 1.00 89.88 82 VAL A C 1
ATOM 693 O O . VAL A 1 82 ? 8.997 -6.706 -14.983 1.00 89.88 82 VAL A O 1
ATOM 696 N N . ASN A 1 83 ? 8.764 -8.743 -15.895 1.00 86.06 83 ASN A N 1
ATOM 697 C CA . ASN A 1 83 ? 10.192 -9.044 -15.821 1.00 86.06 83 ASN A CA 1
ATOM 698 C C . ASN A 1 83 ? 10.914 -8.273 -16.921 1.00 86.06 83 ASN A C 1
ATOM 700 O O . ASN A 1 83 ? 10.439 -8.236 -18.055 1.00 86.06 83 ASN A O 1
ATOM 704 N N . THR A 1 84 ? 12.069 -7.702 -16.599 1.00 74.50 84 THR A N 1
ATOM 705 C CA . THR A 1 84 ? 12.890 -7.037 -17.608 1.00 74.50 84 THR A CA 1
ATOM 706 C C . THR A 1 84 ? 13.377 -8.073 -18.623 1.00 74.50 84 THR A C 1
ATOM 708 O O . THR A 1 84 ? 13.962 -9.092 -18.246 1.00 74.50 84 THR A O 1
ATOM 711 N N . GLU A 1 85 ? 13.139 -7.833 -19.912 1.00 68.19 85 GLU A N 1
ATOM 712 C CA . GLU A 1 85 ? 13.730 -8.646 -20.974 1.00 68.19 85 GLU A CA 1
ATOM 713 C C . GLU A 1 85 ? 15.205 -8.270 -21.149 1.00 68.19 85 GLU A C 1
ATOM 715 O O . GLU A 1 85 ? 15.555 -7.099 -21.298 1.00 68.19 85 GLU A O 1
ATOM 720 N N . PHE A 1 86 ? 16.090 -9.268 -21.129 1.00 61.06 86 PHE A N 1
ATOM 721 C CA . PHE A 1 86 ? 17.521 -9.050 -21.317 1.00 61.06 86 PHE A CA 1
ATOM 722 C C . PHE A 1 86 ? 17.824 -8.777 -22.795 1.00 61.06 86 PHE A C 1
ATOM 724 O O . PHE A 1 86 ? 17.939 -9.709 -23.591 1.00 61.06 86 PHE A O 1
ATOM 731 N N . LYS A 1 87 ? 17.982 -7.503 -23.163 1.00 66.88 87 LYS A N 1
ATOM 732 C CA . LYS A 1 87 ? 18.391 -7.089 -24.513 1.00 66.88 87 LYS A CA 1
ATOM 733 C C . LYS A 1 87 ? 19.914 -7.012 -24.613 1.00 66.88 87 LYS A C 1
ATOM 735 O O . LYS A 1 87 ? 20.552 -6.239 -23.899 1.00 66.88 87 LYS A O 1
ATOM 740 N N . GLN A 1 88 ? 20.512 -7.826 -25.483 1.00 61.78 88 GLN A N 1
ATOM 741 C CA . GLN A 1 88 ? 21.966 -7.836 -25.649 1.00 61.78 88 GLN A CA 1
ATOM 742 C C . GLN A 1 88 ? 22.448 -6.621 -26.465 1.00 61.78 88 GLN A C 1
ATOM 744 O O . GLN A 1 88 ? 21.848 -6.3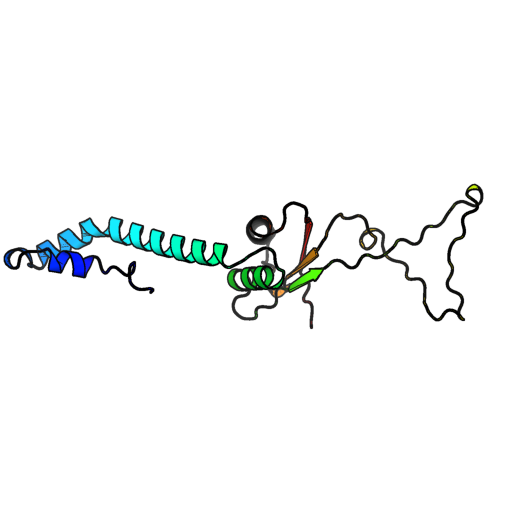12 -27.496 1.00 61.78 88 GLN A O 1
ATOM 749 N N . PRO A 1 89 ? 23.533 -5.945 -26.040 1.00 68.25 89 PRO A N 1
ATOM 750 C CA . PRO A 1 89 ? 24.173 -4.913 -26.847 1.00 68.25 89 PRO A CA 1
ATOM 751 C C . PRO A 1 89 ? 24.782 -5.485 -28.123 1.00 68.25 89 PRO A C 1
ATOM 753 O O . PRO A 1 89 ? 25.436 -6.529 -28.099 1.00 68.25 89 PRO A O 1
ATOM 756 N N . VAL A 1 90 ? 24.681 -4.717 -29.206 1.00 71.81 90 VAL A N 1
ATOM 757 C CA . VAL A 1 90 ? 25.523 -4.903 -30.390 1.00 71.81 90 VAL A CA 1
ATOM 758 C C . VAL A 1 90 ? 26.797 -4.085 -30.194 1.00 71.81 90 VAL A C 1
ATOM 760 O O . VAL A 1 90 ? 26.742 -2.862 -30.065 1.00 71.81 90 VAL A O 1
ATOM 763 N N . TYR A 1 91 ? 27.948 -4.755 -30.150 1.00 71.25 91 TYR A N 1
ATOM 764 C CA . TYR A 1 91 ? 29.246 -4.099 -30.002 1.00 71.25 91 TYR A CA 1
ATOM 765 C C . TYR A 1 91 ? 29.886 -3.827 -31.361 1.00 71.25 91 TYR A C 1
ATOM 767 O O . TYR A 1 91 ? 29.971 -4.713 -32.210 1.00 71.25 91 TYR A O 1
ATOM 775 N N . PHE A 1 92 ? 30.398 -2.611 -31.528 1.00 75.12 92 PHE A N 1
ATOM 776 C CA . PHE A 1 92 ? 31.288 -2.259 -32.627 1.00 75.12 92 PHE A CA 1
ATOM 777 C C . PHE A 1 92 ? 32.724 -2.248 -32.102 1.00 75.12 92 PHE A C 1
ATOM 779 O O . PHE A 1 92 ? 33.016 -1.556 -31.127 1.00 75.12 92 PHE A O 1
ATOM 786 N N . TYR A 1 93 ? 33.597 -3.035 -32.729 1.00 76.56 93 TYR A N 1
ATOM 787 C CA . TYR A 1 93 ? 35.002 -3.177 -32.341 1.00 76.56 93 TYR A CA 1
ATOM 788 C C . TYR A 1 93 ? 35.914 -2.364 -33.257 1.00 76.56 93 TYR A C 1
ATOM 790 O O . TYR A 1 93 ? 35.595 -2.129 -34.426 1.00 76.56 93 TYR A O 1
ATOM 798 N N . GLU A 1 94 ? 37.068 -1.949 -32.740 1.00 77.81 94 GLU A N 1
ATOM 799 C CA . GLU A 1 94 ? 38.069 -1.285 -33.572 1.00 77.81 94 GLU A CA 1
ATOM 800 C C . GLU A 1 94 ? 38.731 -2.291 -34.535 1.00 77.81 94 GLU A C 1
ATOM 802 O O . GLU A 1 94 ? 38.907 -3.461 -34.182 1.00 77.81 94 GLU A O 1
ATOM 807 N N . PRO A 1 95 ? 39.189 -1.866 -35.732 1.00 73.25 95 PRO A N 1
ATOM 808 C CA . PRO A 1 95 ? 39.818 -2.769 -36.703 1.00 73.25 95 PRO A CA 1
ATOM 809 C C . PRO A 1 95 ? 41.036 -3.532 -36.157 1.00 73.25 95 PRO A C 1
ATOM 811 O O . PRO A 1 95 ? 41.349 -4.625 -36.622 1.00 73.25 95 PRO A O 1
ATOM 814 N N . LEU A 1 96 ? 41.724 -2.961 -35.162 1.00 74.38 96 LEU A N 1
ATOM 815 C CA . LEU A 1 96 ? 42.882 -3.560 -34.493 1.00 74.38 96 LEU A CA 1
ATOM 816 C C . LEU A 1 96 ? 42.507 -4.757 -33.605 1.00 74.38 96 LEU A C 1
ATOM 818 O O . LEU A 1 96 ? 43.356 -5.607 -33.345 1.00 74.38 96 LEU A O 1
ATOM 822 N N . GLU A 1 97 ? 41.259 -4.832 -33.140 1.00 76.44 97 GLU A N 1
ATOM 823 C CA . GLU A 1 97 ? 40.796 -5.881 -32.228 1.00 76.44 97 GLU A CA 1
ATOM 824 C C . GLU A 1 97 ? 40.457 -7.192 -32.956 1.00 76.44 97 GLU A C 1
ATOM 826 O O . GLU A 1 97 ? 40.360 -8.228 -32.301 1.00 76.44 97 GLU A O 1
ATOM 831 N N . ASN A 1 98 ? 40.330 -7.161 -34.294 1.00 71.88 98 ASN A N 1
ATOM 832 C CA . ASN A 1 98 ? 40.049 -8.299 -35.184 1.00 71.88 98 ASN A CA 1
ATOM 833 C C . ASN A 1 98 ? 38.962 -9.252 -34.647 1.00 71.88 98 ASN A C 1
ATOM 835 O O . ASN A 1 98 ? 39.153 -10.469 -34.584 1.00 71.88 98 ASN A O 1
ATOM 839 N N . ARG A 1 99 ? 37.836 -8.680 -34.206 1.00 72.69 99 ARG A N 1
ATOM 840 C CA . ARG A 1 99 ? 36.658 -9.418 -33.733 1.00 72.69 99 ARG A CA 1
ATOM 841 C C . ARG A 1 99 ? 35.540 -9.331 -34.758 1.00 72.69 99 ARG A C 1
ATOM 843 O O . ARG A 1 99 ? 35.332 -8.284 -35.365 1.00 72.69 99 ARG A O 1
ATOM 850 N N . GLU A 1 100 ? 34.819 -10.431 -34.920 1.00 65.81 100 GLU A N 1
ATOM 851 C CA . GLU A 1 100 ? 33.679 -10.512 -35.827 1.00 65.81 100 GLU A CA 1
ATOM 852 C C . GLU A 1 100 ? 32.497 -9.715 -35.250 1.00 65.81 100 GLU A C 1
ATOM 854 O O . GLU A 1 100 ? 32.083 -9.931 -34.109 1.00 65.81 100 GLU A O 1
ATOM 859 N N . VAL A 1 101 ? 31.978 -8.765 -36.033 1.00 64.94 101 VAL A N 1
ATOM 860 C CA . VAL A 1 101 ? 30.706 -8.080 -35.767 1.00 64.94 101 VAL A CA 1
ATOM 861 C C . VAL A 1 101 ? 29.641 -8.818 -36.568 1.00 64.94 101 VAL A C 1
ATOM 863 O O . VAL A 1 101 ? 29.745 -8.917 -37.790 1.00 64.94 101 VAL A O 1
ATOM 866 N N . TYR A 1 102 ? 28.632 -9.354 -35.886 1.00 64.69 102 TYR A N 1
ATOM 867 C CA . TYR A 1 102 ? 27.523 -10.034 -36.548 1.00 64.69 102 TYR A CA 1
ATOM 868 C C . TYR A 1 102 ? 26.622 -8.996 -37.224 1.00 64.69 102 TYR A C 1
ATOM 870 O O . TYR A 1 102 ? 26.049 -8.126 -36.566 1.00 64.69 102 TYR A O 1
ATOM 878 N N . HIS A 1 103 ? 26.530 -9.074 -38.549 1.00 62.91 103 HIS A N 1
ATOM 879 C CA . HIS A 1 103 ? 25.610 -8.281 -39.354 1.00 62.91 103 HIS A CA 1
ATOM 880 C C . HIS A 1 103 ? 24.395 -9.125 -39.728 1.00 62.91 103 HIS A C 1
ATOM 882 O O . HIS A 1 103 ? 24.497 -10.340 -39.854 1.00 62.91 103 HIS A O 1
ATOM 888 N N . TYR A 1 104 ? 23.256 -8.467 -39.928 1.00 64.56 104 TYR A N 1
ATOM 889 C CA . TYR A 1 104 ? 22.102 -9.109 -40.540 1.00 64.56 104 TYR A CA 1
ATOM 890 C C . TYR A 1 104 ? 22.311 -9.214 -42.053 1.00 64.56 104 TYR A C 1
ATOM 892 O O . TYR A 1 104 ? 22.423 -8.180 -42.722 1.00 64.56 104 TYR A O 1
ATOM 900 N N . GLU A 1 105 ? 22.311 -10.430 -42.597 1.00 67.19 105 GLU A N 1
ATOM 901 C CA . GLU A 1 105 ? 22.124 -10.649 -44.030 1.00 67.19 105 GLU A CA 1
ATOM 902 C C . GLU A 1 105 ? 20.635 -10.912 -44.329 1.00 67.19 105 GLU A C 1
ATOM 904 O O . GLU A 1 105 ? 19.951 -11.564 -43.541 1.00 67.19 105 GLU A O 1
ATOM 909 N N . PRO A 1 106 ? 20.085 -10.439 -45.467 1.00 63.91 106 PRO A N 1
ATOM 910 C CA . PRO A 1 106 ? 18.669 -10.625 -45.806 1.00 63.91 106 PRO A CA 1
ATOM 911 C C . PRO A 1 106 ? 18.203 -12.090 -45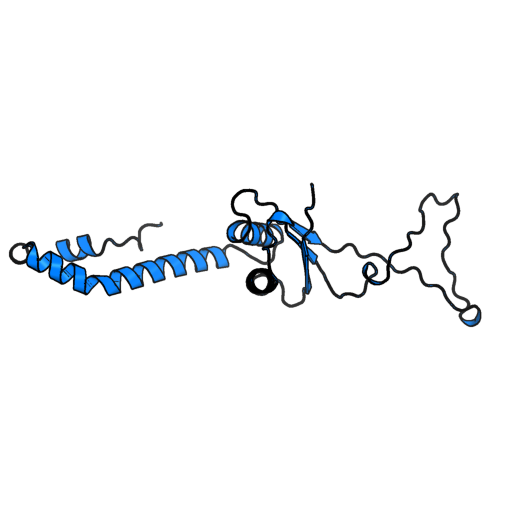.856 1.00 63.91 106 PRO A C 1
ATOM 913 O O . PRO A 1 106 ? 16.999 -12.342 -45.846 1.00 63.91 106 PRO A O 1
ATOM 916 N N . GLU A 1 107 ? 19.141 -13.036 -45.948 1.00 70.81 107 GLU A N 1
ATOM 917 C CA . GLU A 1 107 ? 18.895 -14.478 -46.001 1.00 70.81 107 GLU A CA 1
ATOM 918 C C . GLU A 1 107 ? 18.644 -15.098 -44.612 1.00 70.81 107 GLU A C 1
ATOM 920 O O . GLU A 1 107 ? 17.966 -16.122 -44.526 1.00 70.81 107 GLU A O 1
ATOM 925 N N . ASP A 1 108 ? 19.109 -14.459 -43.529 1.00 69.75 108 ASP A N 1
ATOM 926 C CA . ASP A 1 108 ? 19.081 -15.021 -42.169 1.00 69.75 108 ASP A CA 1
ATOM 927 C C . ASP A 1 108 ? 17.709 -14.915 -41.476 1.00 69.75 108 ASP A C 1
ATOM 929 O O . ASP A 1 108 ? 17.457 -15.598 -40.486 1.00 69.75 108 ASP A O 1
ATOM 933 N N . ASN A 1 109 ? 16.793 -14.084 -41.993 1.00 67.50 109 ASN A N 1
ATOM 934 C CA . ASN A 1 109 ? 15.437 -13.845 -41.464 1.00 67.50 109 ASN A CA 1
ATOM 935 C C . ASN A 1 109 ? 15.359 -13.476 -39.956 1.00 67.50 109 ASN A C 1
ATOM 937 O O . ASN A 1 109 ? 14.273 -13.505 -39.376 1.00 67.50 109 ASN A O 1
ATOM 941 N N . ASP A 1 110 ? 16.483 -13.103 -39.336 1.00 68.94 110 ASP A N 1
ATOM 942 C CA . ASP A 1 110 ? 16.602 -12.630 -37.953 1.00 68.94 110 ASP A CA 1
ATOM 943 C C . ASP A 1 110 ? 17.260 -11.230 -37.887 1.00 68.94 110 ASP A C 1
ATOM 945 O O . ASP A 1 110 ? 18.487 -11.116 -37.818 1.00 68.94 110 ASP A O 1
ATOM 949 N N . PRO A 1 111 ? 16.482 -10.132 -37.989 1.00 71.38 111 PRO A N 1
ATOM 950 C CA . PRO A 1 111 ? 17.028 -8.779 -38.058 1.00 71.38 111 PRO A CA 1
ATOM 951 C C . PRO A 1 111 ? 17.736 -8.366 -36.760 1.00 71.38 111 PRO A C 1
ATOM 953 O O . PRO A 1 111 ? 17.160 -8.400 -35.675 1.00 71.38 111 PRO A O 1
ATOM 956 N N . VAL A 1 112 ? 18.969 -7.866 -36.878 1.00 71.69 112 VAL A N 1
ATOM 957 C CA . VAL A 1 112 ? 19.706 -7.286 -35.744 1.00 71.69 112 VAL A CA 1
ATOM 958 C C . VAL A 1 112 ? 19.020 -5.992 -35.290 1.00 71.69 112 VAL A C 1
ATOM 960 O O . VAL A 1 112 ? 18.925 -5.020 -36.044 1.00 71.69 112 VAL A O 1
ATOM 963 N N . HIS A 1 113 ? 18.552 -5.971 -34.043 1.00 71.56 113 HIS A N 1
ATOM 964 C CA . HIS A 1 113 ? 17.908 -4.810 -33.432 1.00 71.56 113 HIS A CA 1
ATOM 965 C C . HIS A 1 113 ? 18.922 -3.927 -32.698 1.00 71.56 113 HIS A C 1
ATOM 967 O O . HIS A 1 113 ? 19.705 -4.404 -31.877 1.00 71.56 113 HIS A O 1
ATOM 973 N N . TYR A 1 114 ? 18.869 -2.621 -32.964 1.00 72.88 114 TYR A N 1
ATOM 974 C CA . TYR A 1 114 ? 19.615 -1.617 -32.212 1.00 72.88 114 TYR A CA 1
ATOM 975 C C . TYR A 1 114 ? 18.719 -1.032 -31.127 1.00 72.88 114 TYR A C 1
ATOM 977 O O . TYR A 1 114 ? 17.600 -0.600 -31.404 1.00 72.88 114 TYR A O 1
ATOM 985 N N . TYR A 1 115 ? 19.228 -1.019 -29.903 1.00 69.38 115 TYR A N 1
ATOM 986 C CA . TYR A 1 115 ? 18.542 -0.490 -28.733 1.00 69.38 115 TYR A CA 1
ATOM 987 C C . TYR A 1 115 ? 19.270 0.753 -28.229 1.00 69.38 115 TYR A C 1
ATOM 989 O O . TYR A 1 115 ? 20.472 0.916 -28.464 1.00 69.38 115 TYR A O 1
ATOM 997 N N . GLU A 1 116 ? 18.550 1.636 -27.544 1.00 66.44 116 GLU A N 1
ATOM 998 C CA . GLU A 1 116 ? 19.193 2.746 -26.847 1.00 66.44 116 GLU A CA 1
ATOM 999 C C . GLU A 1 116 ? 20.024 2.219 -25.666 1.00 66.44 116 GLU A C 1
ATOM 1001 O O . GLU A 1 1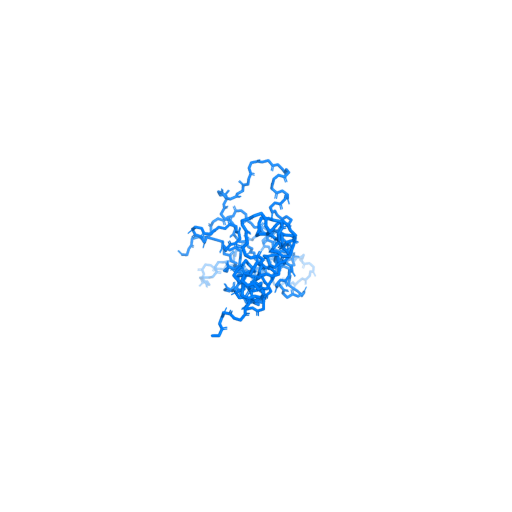16 ? 19.696 1.172 -25.109 1.00 66.44 116 GLU A O 1
ATOM 1006 N N . PRO A 1 117 ? 21.100 2.913 -25.257 1.00 65.06 117 PRO A N 1
ATOM 1007 C CA . PRO A 1 117 ? 21.934 2.477 -24.136 1.00 65.06 117 PRO A CA 1
ATOM 1008 C C . PRO A 1 117 ? 21.152 2.199 -22.844 1.00 65.06 117 PRO A C 1
ATOM 1010 O O . PRO A 1 117 ? 21.507 1.268 -22.129 1.00 65.06 117 PRO A O 1
ATOM 1013 N N . ASP A 1 118 ? 20.077 2.951 -22.586 1.00 62.53 118 ASP A N 1
ATOM 1014 C CA . ASP A 1 118 ? 19.209 2.781 -21.411 1.00 62.53 118 ASP A CA 1
ATOM 1015 C C . ASP A 1 118 ? 18.335 1.509 -21.488 1.00 62.53 118 ASP A C 1
ATOM 1017 O O . ASP A 1 118 ? 17.931 0.964 -20.463 1.00 62.53 118 ASP A O 1
ATOM 1021 N N . ASP A 1 119 ? 18.079 0.997 -22.698 1.00 60.19 119 ASP A N 1
ATOM 1022 C CA . ASP A 1 119 ? 17.334 -0.245 -22.952 1.00 60.19 119 ASP A CA 1
ATOM 1023 C C . ASP A 1 119 ? 18.228 -1.498 -22.923 1.00 60.19 119 ASP A C 1
ATOM 1025 O O . ASP A 1 119 ? 17.736 -2.631 -22.924 1.00 60.19 119 ASP A O 1
ATOM 1029 N N . ILE A 1 120 ? 19.546 -1.311 -22.964 1.00 60.38 120 ILE A N 1
ATOM 1030 C CA . ILE A 1 120 ? 20.543 -2.374 -23.042 1.00 60.38 120 ILE A CA 1
ATOM 1031 C C . ILE A 1 120 ? 20.985 -2.746 -21.624 1.00 60.38 120 ILE A C 1
ATOM 1033 O O . ILE A 1 120 ? 21.192 -1.884 -20.776 1.00 60.38 120 ILE A O 1
ATOM 1037 N N . VAL A 1 121 ? 21.154 -4.052 -21.375 1.00 50.97 121 VAL A N 1
ATOM 1038 C CA . VAL A 1 121 ? 21.669 -4.649 -20.125 1.00 50.97 121 VAL A CA 1
ATOM 1039 C C . VAL A 1 121 ? 22.659 -3.726 -19.392 1.00 50.97 121 VAL A C 1
ATOM 1041 O O . VAL A 1 121 ? 23.784 -3.530 -19.849 1.00 50.97 121 VAL A O 1
ATOM 1044 N N . GLY A 1 122 ? 22.256 -3.194 -18.230 1.00 50.59 122 GLY A N 1
ATOM 1045 C CA . GLY A 1 122 ? 23.127 -2.316 -17.441 1.00 50.59 122 GLY A CA 1
ATOM 1046 C C . GLY A 1 122 ? 22.492 -1.612 -16.242 1.00 50.59 122 GLY A C 1
ATOM 1047 O O . GLY A 1 122 ? 23.188 -1.406 -15.252 1.00 50.59 122 GLY A O 1
ATOM 1048 N N . ASP A 1 123 ? 21.188 -1.319 -16.258 1.00 56.09 123 ASP A N 1
ATOM 1049 C CA . ASP A 1 123 ? 20.560 -0.534 -15.171 1.00 56.09 123 ASP A CA 1
ATOM 1050 C C . ASP A 1 123 ? 20.397 -1.321 -13.851 1.00 56.09 123 ASP A C 1
ATOM 1052 O O . ASP A 1 123 ? 19.958 -0.818 -12.820 1.00 56.09 123 ASP A O 1
ATOM 1056 N N . GLY A 1 124 ? 20.748 -2.611 -13.865 1.00 68.88 124 GLY A N 1
ATOM 1057 C CA . GLY A 1 124 ? 20.687 -3.474 -12.690 1.00 68.88 124 GLY A CA 1
ATOM 1058 C C . GLY A 1 124 ? 19.266 -3.811 -12.237 1.00 68.88 124 GLY A C 1
ATOM 1059 O O . GLY A 1 124 ? 19.141 -4.453 -11.203 1.00 68.88 124 GLY A O 1
ATOM 1060 N N . VAL A 1 125 ? 18.228 -3.413 -12.983 1.00 79.88 125 VAL A N 1
ATOM 1061 C CA . VAL A 1 125 ? 16.802 -3.626 -12.687 1.00 79.88 125 VAL A CA 1
ATOM 1062 C C . VAL A 1 125 ? 16.342 -5.020 -13.127 1.00 79.88 125 VAL A C 1
ATOM 1064 O O . VAL A 1 125 ? 16.359 -5.345 -14.312 1.00 79.88 125 VAL A O 1
ATOM 1067 N N . ASP A 1 126 ? 15.871 -5.839 -12.184 1.00 86.25 126 ASP A N 1
ATOM 1068 C CA . ASP A 1 126 ? 15.381 -7.195 -12.462 1.00 86.25 126 ASP A CA 1
ATOM 1069 C C . ASP A 1 126 ? 13.920 -7.233 -12.941 1.00 86.25 126 ASP A C 1
ATOM 1071 O O . ASP A 1 126 ? 13.538 -8.127 -13.697 1.00 86.25 126 ASP A O 1
ATOM 1075 N N . PHE A 1 127 ? 13.083 -6.312 -12.457 1.00 90.06 127 PHE A N 1
ATOM 1076 C CA . PHE A 1 127 ? 11.670 -6.230 -12.830 1.00 90.06 127 PHE A CA 1
ATOM 1077 C C . PHE A 1 127 ? 11.146 -4.793 -12.788 1.00 90.06 127 PHE A C 1
ATOM 1079 O O . PHE A 1 127 ? 11.627 -3.951 -12.028 1.00 90.06 127 PHE A O 1
ATOM 1086 N N . SER A 1 128 ? 10.108 -4.518 -13.569 1.00 91.12 128 SER A N 1
ATOM 1087 C CA . SER A 1 128 ? 9.442 -3.220 -13.618 1.00 91.12 128 SER A CA 1
ATOM 1088 C C . SER A 1 128 ? 8.012 -3.324 -13.103 1.00 91.12 128 SER A C 1
ATOM 1090 O O . SER A 1 128 ? 7.266 -4.235 -13.459 1.00 91.12 128 SER A O 1
ATOM 1092 N N . VAL A 1 129 ? 7.622 -2.372 -12.259 1.00 92.94 129 VAL A N 1
ATOM 1093 C CA . VAL A 1 129 ? 6.249 -2.219 -11.775 1.00 92.94 129 VAL A CA 1
ATOM 1094 C C . VAL A 1 129 ? 5.546 -1.197 -12.658 1.00 92.94 129 VAL A C 1
ATOM 1096 O O . VAL A 1 129 ? 5.846 -0.007 -12.599 1.00 92.94 129 VAL A O 1
ATOM 1099 N N . CYS A 1 130 ? 4.615 -1.665 -13.478 1.00 92.50 130 CYS A N 1
ATOM 1100 C CA . CYS A 1 130 ? 3.827 -0.854 -14.391 1.00 92.50 130 CYS A CA 1
ATOM 1101 C C . CYS A 1 130 ? 2.564 -0.368 -13.680 1.00 92.50 130 CYS A C 1
ATOM 1103 O O . CYS A 1 130 ? 1.670 -1.155 -13.347 1.00 92.50 130 CYS A O 1
ATOM 1105 N N . VAL A 1 131 ? 2.508 0.936 -13.429 1.00 93.25 131 VAL A N 1
ATOM 1106 C CA . VAL A 1 131 ? 1.393 1.615 -12.777 1.00 93.25 131 VAL A CA 1
ATOM 1107 C C . VAL A 1 131 ? 0.639 2.444 -13.820 1.00 93.25 131 VAL A C 1
ATOM 1109 O O . VAL A 1 131 ? 1.266 3.208 -14.555 1.00 93.25 131 VAL A O 1
ATOM 1112 N N . PRO A 1 132 ? -0.700 2.346 -13.889 1.00 92.69 132 PRO A N 1
ATOM 1113 C CA . PRO A 1 132 ? -1.493 3.184 -14.779 1.00 92.69 132 PRO A CA 1
ATOM 1114 C C . PRO A 1 132 ? -1.220 4.679 -14.545 1.00 92.69 132 PRO A C 1
ATOM 1116 O O . PRO A 1 132 ? -1.270 5.127 -13.395 1.00 92.69 132 PRO A O 1
ATOM 1119 N N . PRO A 1 133 ? -0.997 5.477 -15.604 1.00 89.12 133 PRO A N 1
ATOM 1120 C CA . PRO A 1 133 ? -0.691 6.903 -15.472 1.00 89.12 133 PRO A CA 1
ATOM 1121 C C . PRO A 1 133 ? -1.837 7.703 -14.834 1.00 89.12 133 PRO A C 1
ATOM 1123 O O . PRO A 1 133 ? -1.613 8.758 -14.260 1.00 89.12 133 PRO A O 1
ATOM 1126 N N . GLN A 1 134 ? -3.070 7.188 -14.858 1.00 88.50 134 GLN A N 1
ATOM 1127 C CA . GLN A 1 134 ? -4.229 7.816 -14.216 1.00 88.50 134 GLN A CA 1
ATOM 1128 C C . GLN A 1 134 ? -4.137 7.830 -12.681 1.00 88.50 134 GLN A C 1
ATOM 1130 O O . GLN A 1 134 ? -4.871 8.573 -12.036 1.00 88.50 134 GLN A O 1
ATOM 1135 N N . LEU A 1 135 ? -3.273 6.996 -12.091 1.00 87.38 135 LEU A N 1
ATOM 1136 C CA . LEU A 1 135 ? -3.005 6.984 -10.650 1.00 87.38 135 LEU A CA 1
ATOM 1137 C C . LEU A 1 135 ? -1.883 7.951 -10.256 1.00 87.38 135 LEU A C 1
ATOM 1139 O O . LEU A 1 135 ? -1.625 8.123 -9.063 1.00 87.38 135 LEU A O 1
ATOM 1143 N N . GLN A 1 136 ? -1.210 8.564 -11.232 1.00 88.31 136 GLN A N 1
ATOM 1144 C CA . GLN A 1 136 ? -0.187 9.560 -10.969 1.00 88.31 136 GLN A CA 1
ATOM 1145 C C . GLN A 1 136 ? -0.866 10.832 -10.435 1.00 88.31 136 GLN A C 1
ATOM 1147 O O . GLN A 1 136 ? -1.738 11.393 -11.102 1.00 88.31 136 GLN A O 1
ATOM 1152 N N . PRO A 1 137 ? -0.524 11.284 -9.219 1.00 88.75 137 PRO A N 1
ATOM 1153 C CA . PRO A 1 137 ? -1.142 12.461 -8.638 1.00 88.75 137 PRO A CA 1
ATOM 1154 C C . PRO A 1 137 ? -0.581 13.730 -9.283 1.00 88.75 137 PRO A C 1
ATOM 1156 O O . PRO A 1 137 ? 0.591 13.803 -9.649 1.00 88.75 137 PRO A O 1
ATOM 1159 N N . GLU A 1 138 ? -1.404 14.771 -9.352 1.00 86.50 138 GLU A N 1
ATOM 1160 C CA . GLU A 1 138 ? -0.954 16.086 -9.796 1.00 86.50 138 GLU A CA 1
ATOM 1161 C C . GLU A 1 138 ? -0.127 16.754 -8.682 1.00 86.50 138 GLU A C 1
ATOM 1163 O O . GLU A 1 138 ? -0.649 17.120 -7.626 1.00 86.50 138 GLU A O 1
ATOM 1168 N N . GLY A 1 139 ? 1.181 16.905 -8.912 1.00 87.25 139 GLY A N 1
ATOM 1169 C CA . GLY A 1 139 ? 2.099 17.647 -8.044 1.00 87.25 139 GLY A CA 1
ATOM 1170 C C . GLY A 1 139 ? 3.252 16.813 -7.477 1.00 87.25 139 GLY A C 1
ATOM 1171 O O . GLY A 1 139 ? 3.064 15.708 -6.970 1.00 87.25 139 GLY A O 1
ATOM 1172 N N . GLU A 1 140 ? 4.451 17.401 -7.486 1.00 88.94 140 GLU A N 1
ATOM 1173 C CA . GLU A 1 140 ? 5.719 16.750 -7.111 1.00 88.94 140 GLU A CA 1
ATOM 1174 C C . GLU A 1 140 ? 5.698 16.134 -5.698 1.00 88.94 140 GLU A C 1
ATOM 1176 O O . GLU A 1 140 ? 6.154 15.007 -5.479 1.00 88.94 140 GLU A O 1
ATOM 1181 N N . THR A 1 141 ? 5.107 16.834 -4.723 1.00 89.88 141 THR A N 1
ATOM 1182 C CA . THR A 1 141 ? 5.013 16.352 -3.335 1.00 89.88 141 THR A CA 1
ATOM 1183 C C . THR A 1 141 ? 4.122 15.117 -3.211 1.00 89.88 141 THR A C 1
ATOM 1185 O O . THR A 1 141 ? 4.446 14.185 -2.472 1.00 89.88 141 THR A O 1
ATOM 1188 N N . ALA A 1 142 ? 2.991 15.103 -3.920 1.00 89.25 142 ALA A N 1
ATOM 1189 C CA . ALA A 1 142 ? 2.043 13.995 -3.874 1.00 89.25 142 ALA A CA 1
ATOM 1190 C C . ALA A 1 142 ? 2.613 12.764 -4.588 1.00 89.25 142 ALA A C 1
ATOM 1192 O O . ALA A 1 142 ? 2.493 11.647 -4.080 1.00 89.25 142 ALA A O 1
ATOM 1193 N N . GLU A 1 143 ? 3.300 12.974 -5.712 1.00 90.25 143 GLU A N 1
ATOM 1194 C CA . GLU A 1 143 ? 3.983 11.913 -6.449 1.00 90.25 143 GLU A CA 1
ATOM 1195 C C . GLU A 1 143 ? 5.073 11.266 -5.593 1.00 90.25 143 GLU A C 1
ATOM 1197 O O . GLU A 1 143 ? 5.091 10.046 -5.419 1.00 90.25 143 GLU A O 1
ATOM 1202 N N . THR A 1 144 ? 5.916 12.079 -4.954 1.00 90.75 144 THR A N 1
ATOM 1203 C CA . THR A 1 144 ? 6.977 11.582 -4.070 1.00 90.75 144 THR A CA 1
ATOM 1204 C C . THR A 1 144 ? 6.407 10.780 -2.899 1.00 90.75 144 THR A C 1
ATOM 1206 O O . THR A 1 144 ? 6.964 9.745 -2.525 1.00 90.75 144 THR A O 1
ATOM 1209 N N . ALA A 1 145 ? 5.280 11.214 -2.326 1.00 92.00 145 ALA A N 1
ATOM 1210 C CA . ALA A 1 145 ? 4.621 10.506 -1.232 1.00 92.00 145 ALA A CA 1
ATOM 1211 C C . ALA A 1 145 ? 4.090 9.128 -1.665 1.00 92.00 145 ALA A C 1
ATOM 1213 O O . ALA A 1 145 ? 4.296 8.139 -0.954 1.00 92.00 145 ALA A O 1
ATOM 1214 N N . ILE A 1 146 ? 3.450 9.041 -2.837 1.00 92.88 146 ILE A N 1
ATOM 1215 C CA . ILE A 1 146 ? 2.958 7.768 -3.384 1.00 92.88 146 ILE A CA 1
ATOM 1216 C C . ILE A 1 146 ? 4.123 6.841 -3.724 1.00 92.88 146 ILE A C 1
ATOM 1218 O O . ILE A 1 146 ? 4.115 5.687 -3.293 1.00 92.88 146 ILE A O 1
ATOM 1222 N N . LEU A 1 147 ? 5.156 7.342 -4.406 1.00 93.75 147 LEU A N 1
ATOM 1223 C CA . LEU A 1 147 ? 6.343 6.556 -4.741 1.00 93.75 147 LEU A CA 1
ATOM 1224 C C . LEU A 1 147 ? 7.065 6.055 -3.488 1.00 93.75 147 LEU A C 1
ATOM 1226 O O . LEU A 1 147 ? 7.450 4.891 -3.432 1.00 93.75 147 LEU A O 1
ATOM 1230 N N . THR A 1 148 ? 7.205 6.886 -2.453 1.00 95.44 148 THR A N 1
ATOM 1231 C CA . THR A 1 148 ? 7.808 6.475 -1.171 1.00 95.44 148 THR A CA 1
ATOM 1232 C C . THR A 1 148 ? 7.012 5.343 -0.527 1.00 95.44 148 THR A C 1
ATOM 1234 O O . THR A 1 148 ? 7.591 4.362 -0.059 1.00 95.44 148 THR A O 1
ATOM 1237 N N . ARG A 1 149 ? 5.678 5.440 -0.539 1.00 95.19 149 ARG A N 1
ATOM 1238 C CA . ARG A 1 149 ? 4.805 4.399 0.009 1.00 95.19 149 ARG A CA 1
ATOM 1239 C C . ARG A 1 149 ? 4.887 3.106 -0.803 1.00 95.19 149 ARG A C 1
ATOM 1241 O O . ARG A 1 149 ? 5.021 2.041 -0.209 1.00 95.19 149 ARG A O 1
ATOM 1248 N N . MET A 1 150 ? 4.841 3.193 -2.133 1.00 95.06 150 MET A N 1
ATOM 1249 C CA . MET A 1 150 ? 4.991 2.037 -3.024 1.00 95.06 150 MET A CA 1
ATOM 1250 C C . MET A 1 150 ? 6.335 1.349 -2.809 1.00 95.06 150 MET A C 1
ATOM 1252 O O . MET A 1 150 ? 6.370 0.137 -2.618 1.00 95.06 150 MET A O 1
ATOM 1256 N N . ARG A 1 151 ? 7.428 2.120 -2.767 1.00 95.56 151 ARG A N 1
ATOM 1257 C CA . ARG A 1 151 ? 8.773 1.596 -2.513 1.00 95.56 151 ARG A CA 1
ATOM 1258 C C . ARG A 1 151 ? 8.850 0.865 -1.179 1.00 95.56 151 ARG A C 1
ATOM 1260 O O . ARG A 1 151 ? 9.337 -0.256 -1.144 1.00 95.56 151 ARG A O 1
ATOM 1267 N N . GLY A 1 152 ? 8.291 1.437 -0.111 1.00 94.94 152 GLY A N 1
ATOM 1268 C CA . GLY A 1 152 ? 8.258 0.793 1.206 1.00 94.94 152 GLY A CA 1
ATOM 1269 C C . GLY A 1 152 ? 7.518 -0.550 1.222 1.00 94.94 152 GLY A C 1
ATOM 1270 O O . GLY A 1 152 ? 7.972 -1.490 1.874 1.00 94.94 152 GLY A O 1
ATOM 1271 N N . GLU A 1 153 ? 6.408 -0.669 0.489 1.00 94.38 153 GLU A N 1
ATOM 1272 C CA . GLU A 1 153 ? 5.676 -1.936 0.377 1.00 94.38 153 GLU A CA 1
ATOM 1273 C C . GLU A 1 153 ? 6.415 -2.942 -0.516 1.00 94.38 153 GLU A C 1
ATOM 1275 O O . GLU A 1 153 ? 6.560 -4.102 -0.139 1.00 94.38 153 GLU A O 1
ATOM 1280 N N . ILE A 1 154 ? 6.956 -2.515 -1.661 1.00 95.06 154 ILE A N 1
ATOM 1281 C CA . ILE A 1 154 ? 7.743 -3.391 -2.543 1.00 95.06 154 ILE A CA 1
ATOM 1282 C C . ILE A 1 154 ? 8.990 -3.896 -1.811 1.00 95.06 154 ILE A C 1
ATOM 1284 O O . ILE A 1 154 ? 9.254 -5.093 -1.830 1.00 95.06 154 ILE A O 1
ATOM 1288 N N . ASP A 1 155 ? 9.723 -3.024 -1.117 1.00 94.50 155 ASP A N 1
ATOM 1289 C CA . ASP A 1 155 ? 10.928 -3.378 -0.360 1.00 94.50 155 ASP A CA 1
ATOM 1290 C C . ASP A 1 155 ? 10.649 -4.368 0.776 1.00 94.50 155 ASP A C 1
ATOM 1292 O O . ASP A 1 155 ? 11.513 -5.177 1.108 1.00 94.50 155 ASP A O 1
ATOM 1296 N N . TYR A 1 156 ? 9.443 -4.343 1.350 1.00 94.00 156 TYR A N 1
ATOM 1297 C CA . TYR A 1 156 ? 9.045 -5.294 2.384 1.00 94.00 156 TYR A CA 1
ATOM 1298 C C . TYR A 1 156 ? 8.887 -6.724 1.844 1.00 94.00 156 TYR A C 1
ATOM 1300 O O . TYR A 1 156 ? 9.233 -7.678 2.544 1.00 94.00 156 TYR A O 1
ATOM 1308 N N . TYR A 1 157 ? 8.365 -6.886 0.622 1.00 94.00 157 TYR A N 1
ATOM 1309 C CA . TYR A 1 157 ? 8.086 -8.206 0.038 1.00 94.00 157 TYR A CA 1
ATOM 1310 C C . TYR A 1 157 ? 9.136 -8.688 -0.962 1.00 94.00 157 TYR A C 1
ATOM 1312 O O . TYR A 1 157 ? 9.256 -9.898 -1.157 1.00 94.00 157 TYR A O 1
ATOM 1320 N N . LYS A 1 158 ? 9.873 -7.791 -1.625 1.00 93.44 158 LYS A N 1
ATOM 1321 C CA . LYS A 1 158 ? 10.857 -8.171 -2.643 1.00 93.44 158 LYS A CA 1
ATOM 1322 C C . LYS A 1 158 ? 11.982 -9.002 -2.027 1.00 93.44 158 LYS A C 1
ATOM 1324 O O . LYS A 1 158 ? 12.334 -8.869 -0.855 1.00 93.44 158 LYS A O 1
ATOM 1329 N N . LEU A 1 159 ? 12.608 -9.831 -2.854 1.00 92.25 159 LEU A N 1
ATOM 1330 C CA . LEU A 1 159 ? 13.859 -10.477 -2.470 1.00 92.25 159 LEU A CA 1
ATOM 1331 C C . LEU A 1 159 ? 14.978 -9.433 -2.402 1.00 92.25 159 LEU A C 1
ATOM 1333 O O . LEU A 1 159 ? 15.081 -8.579 -3.275 1.00 92.25 159 LEU A O 1
ATOM 1337 N N . TYR A 1 160 ? 15.844 -9.536 -1.393 1.00 86.69 160 TYR A N 1
ATOM 1338 C CA . TYR A 1 160 ? 16.905 -8.553 -1.140 1.00 86.69 160 TYR A CA 1
ATOM 1339 C C . TYR A 1 160 ? 17.817 -8.297 -2.351 1.00 86.69 160 TYR A C 1
ATOM 1341 O O . TYR A 1 160 ? 18.217 -7.165 -2.590 1.00 86.69 160 TYR A O 1
ATOM 1349 N N . SER A 1 161 ? 18.126 -9.336 -3.129 1.00 88.25 161 SER A N 1
ATOM 1350 C CA . SER A 1 161 ? 19.006 -9.241 -4.296 1.00 88.25 161 SER A CA 1
ATOM 1351 C C . SER A 1 161 ? 18.337 -8.677 -5.549 1.00 88.25 161 SER A C 1
ATOM 1353 O O . SER A 1 161 ? 19.000 -8.604 -6.578 1.00 88.25 161 SER A O 1
ATOM 1355 N N . LYS A 1 162 ? 17.038 -8.353 -5.492 1.00 89.12 162 LYS A N 1
ATOM 1356 C CA . LYS A 1 162 ? 16.261 -7.918 -6.649 1.00 89.12 162 LYS A CA 1
ATOM 1357 C C . LYS A 1 162 ? 16.059 -6.411 -6.650 1.00 89.12 162 LYS A C 1
ATOM 1359 O O . LYS A 1 162 ? 15.529 -5.836 -5.694 1.00 89.12 162 LYS A O 1
ATOM 1364 N N . ASN A 1 163 ? 16.431 -5.792 -7.759 1.00 89.75 163 ASN A N 1
ATOM 1365 C CA . ASN A 1 163 ? 16.203 -4.379 -8.013 1.00 89.75 163 ASN A CA 1
ATOM 1366 C C . ASN A 1 163 ? 14.969 -4.197 -8.891 1.00 89.75 163 ASN A C 1
ATOM 1368 O O . ASN A 1 163 ? 14.611 -5.072 -9.680 1.00 89.75 163 ASN A O 1
ATOM 1372 N N . TYR A 1 164 ? 14.324 -3.045 -8.754 1.00 91.69 164 TYR A N 1
ATOM 1373 C CA . TYR A 1 164 ? 13.120 -2.728 -9.503 1.00 91.69 164 TYR A CA 1
ATOM 1374 C C . TYR A 1 164 ? 13.073 -1.260 -9.889 1.00 91.69 164 TYR A C 1
ATOM 1376 O O . TYR A 1 164 ? 13.685 -0.415 -9.234 1.00 91.69 164 TYR A O 1
ATOM 1384 N N . ASN A 1 165 ? 12.272 -0.973 -10.907 1.00 90.81 165 ASN A N 1
ATOM 1385 C CA . ASN A 1 165 ? 11.870 0.379 -11.266 1.00 90.81 165 ASN A CA 1
ATOM 1386 C C . ASN A 1 165 ? 10.335 0.476 -11.301 1.00 90.81 165 ASN A C 1
ATOM 1388 O O . ASN A 1 165 ? 9.650 -0.528 -11.505 1.00 90.81 165 ASN A O 1
ATOM 1392 N N . ILE A 1 166 ? 9.791 1.669 -11.070 1.00 91.50 166 ILE A N 1
ATOM 1393 C CA . ILE A 1 166 ? 8.355 1.957 -11.143 1.00 91.50 166 ILE A CA 1
ATOM 1394 C C . ILE A 1 166 ? 8.128 2.839 -12.366 1.00 91.50 166 ILE A C 1
ATOM 1396 O O . ILE A 1 166 ? 8.729 3.904 -12.480 1.00 91.50 166 ILE A O 1
ATOM 1400 N N . LEU A 1 167 ? 7.249 2.401 -13.263 1.00 90.38 167 LEU A N 1
ATOM 1401 C CA . LEU A 1 167 ? 6.949 3.078 -14.519 1.00 90.38 167 LEU A CA 1
ATOM 1402 C C . LEU A 1 167 ? 5.469 3.453 -14.575 1.00 90.38 167 LEU A C 1
ATOM 1404 O O . LEU A 1 167 ? 4.602 2.621 -14.306 1.00 90.38 167 LEU A O 1
ATOM 1408 N N . TRP A 1 168 ? 5.176 4.684 -14.991 1.00 89.50 168 TRP A N 1
ATOM 1409 C CA . TRP A 1 168 ? 3.815 5.180 -15.219 1.00 89.50 168 TRP A CA 1
ATOM 1410 C C . TRP A 1 168 ? 3.302 4.771 -16.606 1.00 89.50 168 TRP A C 1
ATOM 1412 O O . TRP A 1 168 ? 3.060 5.602 -17.479 1.00 89.50 168 TRP A O 1
ATOM 1422 N N . VAL A 1 169 ? 3.198 3.465 -16.836 1.00 88.25 169 VAL A N 1
ATOM 1423 C CA . VAL A 1 169 ? 2.781 2.883 -18.114 1.00 88.25 169 VAL A CA 1
ATOM 1424 C C . VAL A 1 169 ? 1.674 1.870 -17.868 1.00 88.25 169 VAL A C 1
ATOM 1426 O O . VAL A 1 169 ? 1.755 1.040 -16.962 1.00 88.25 169 VAL A O 1
ATOM 1429 N N . GLN A 1 170 ? 0.639 1.917 -18.705 1.00 83.75 170 GLN A N 1
ATOM 1430 C CA . GLN A 1 170 ? -0.395 0.892 -18.718 1.00 83.75 170 GLN A CA 1
ATOM 1431 C C . GLN A 1 170 ? 0.008 -0.221 -19.686 1.00 83.75 170 GLN A C 1
ATOM 1433 O O . GLN A 1 170 ? 0.118 0.008 -20.890 1.00 83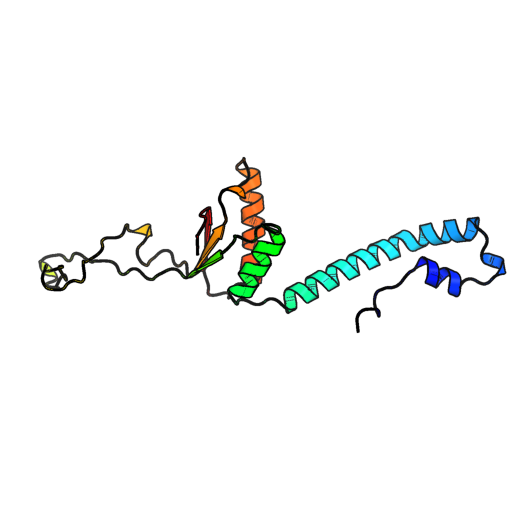.75 170 GLN A O 1
ATOM 1438 N N . VAL A 1 171 ? 0.198 -1.427 -19.157 1.00 80.25 171 VAL A N 1
ATOM 1439 C CA . VAL A 1 171 ? 0.405 -2.634 -19.963 1.00 80.25 171 VAL A CA 1
ATOM 1440 C C . VAL A 1 171 ? -0.956 -3.277 -20.202 1.00 80.25 171 VAL A C 1
ATOM 1442 O O . VAL A 1 171 ? -1.678 -3.588 -19.254 1.00 80.25 171 VAL A O 1
ATOM 1445 N N . ASN A 1 172 ? -1.320 -3.443 -21.471 1.00 69.44 172 ASN A N 1
ATOM 1446 C CA . ASN A 1 172 ? -2.495 -4.214 -21.860 1.00 69.44 172 ASN A CA 1
ATOM 1447 C C . ASN A 1 172 ? -2.064 -5.677 -22.034 1.00 69.44 172 ASN A C 1
ATOM 1449 O O . ASN A 1 172 ? -1.042 -5.927 -22.672 1.00 69.44 172 ASN A O 1
ATOM 1453 N N . ASN A 1 173 ? -2.824 -6.610 -21.451 1.00 56.38 173 ASN A N 1
ATOM 1454 C CA . ASN A 1 173 ? -2.667 -8.045 -21.716 1.00 56.38 173 ASN A CA 1
ATOM 1455 C C . ASN A 1 173 ? -2.999 -8.386 -23.171 1.00 56.38 173 ASN A C 1
ATOM 1457 O O . ASN A 1 173 ? -3.957 -7.777 -23.703 1.00 56.38 173 ASN A O 1
#

Solvent-accessible surface area (backbone atoms only — not comparable to full-atom values): 10785 Å² total; per-residue (Å²): 145,79,62,92,79,71,73,59,65,72,59,52,52,57,70,74,46,56,80,91,60,71,42,71,68,52,50,54,54,49,52,60,70,41,44,66,58,53,52,54,47,52,53,50,52,52,48,50,53,52,50,54,51,54,73,72,44,50,64,48,65,72,42,46,32,51,52,50,10,64,75,76,32,69,85,79,51,64,45,43,74,46,71,57,76,86,38,75,78,84,71,86,75,60,84,89,69,76,67,90,67,91,73,65,54,93,85,70,84,62,80,76,75,87,71,56,76,88,65,24,76,74,85,71,53,54,30,36,37,29,32,45,52,87,73,60,53,91,48,72,71,54,36,52,52,51,52,54,52,50,47,56,56,48,63,71,41,47,55,90,93,59,39,68,48,81,41,74,38,73,78,80,134

Secondary structure (DSSP, 8-state):
---TT---HHHHHHHHS-GGG--HHHHHHHHHHHHHHHHHHHHHHHHHHHHHHHHH--SSHHHHHHHHHHHH-TTT---EEEEPP-PPPPPPPPGGG--PPPPPPTTS--PPPP--GGGSS-S---EEEE--GGGS-SSHHHHHHHHHHHHHHHHHHS-TT--EEEE--PPP-

Foldseek 3Di:
DPCPLVDDPLVVVVVVDDPVQPDPVSSVVVCVVCVVVVVVSVVVVVVVVVVVLLVVAAQDQVRLLVVCCVVQPVDPSQKGKAFQDADAAQDDDDVVVPDDRDADDPVVPDHDDHDDPVSHPDPLAGMEIEAALVSQDPDPVVNVVVVVVSCVSNVSRHDPSHHYYYDNHGDDD

pLDDT: mean 84.65, std 11.74, range [45.88, 96.19]

Mean predicted aligned error: 9.95 Å

Nearest PDB structures (foldseek):
  3hi0-assembly1_A  TM=4.810E-01  e=6.467E-01  Agrobacterium fabrum str. C58
  6j0n-assembly1_P  TM=6.535E-01  e=4.919E+00  Photorhabdus asymbiotica subsp. asymbiotica ATCC 43949

Organism: NCBI:txid1647581